Protein AF-A0A9D7F722-F1 (afdb_monomer_lite)

Foldseek 3Di:
DKDWDKDQVQQFIWIWDDPPVPPDTDDTDTPDRNPHPIFPDWDWFQQLQPRHIWIWTHDPQWIWTWHQPVDPVDRTDDTDTLPAGRDDWDWADPPPPPGTKIFDDDPPDIFIWDRPSHHTDTD

Structure (mmCIF, N/CA/C/O backbone):
data_AF-A0A9D7F722-F1
#
_entry.id   AF-A0A9D7F722-F1
#
loop_
_atom_site.group_PDB
_atom_site.id
_atom_site.type_symbol
_atom_site.label_atom_id
_atom_site.label_alt_id
_atom_site.label_comp_id
_atom_site.label_asym_id
_atom_site.label_entity_id
_atom_site.label_seq_id
_atom_site.pdbx_PDB_ins_code
_atom_site.Cartn_x
_atom_site.Cartn_y
_atom_site.Cartn_z
_atom_site.occupancy
_atom_site.B_iso_or_equiv
_atom_site.auth_seq_id
_atom_site.auth_comp_id
_atom_site.auth_asym_id
_atom_site.auth_atom_id
_atom_site.pdbx_PDB_model_num
ATOM 1 N N . MET A 1 1 ? -2.701 -3.275 -16.686 1.00 89.50 1 MET A N 1
ATOM 2 C CA . MET A 1 1 ? -2.868 -3.361 -15.223 1.00 89.50 1 MET A CA 1
ATOM 3 C C . MET A 1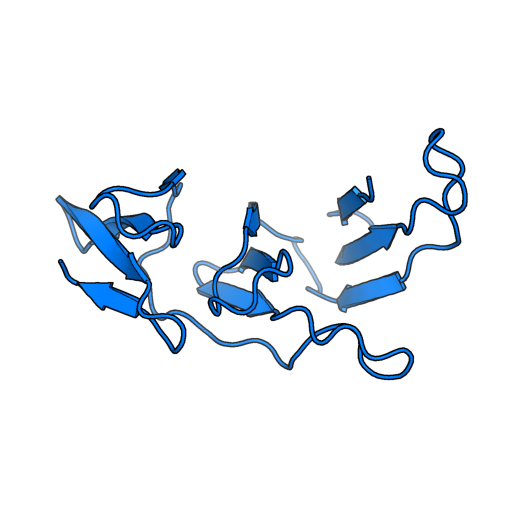 1 ? -1.535 -3.703 -14.617 1.00 89.50 1 MET A C 1
ATOM 5 O O . MET A 1 1 ? -0.897 -4.659 -15.063 1.00 89.50 1 MET A O 1
ATOM 9 N N . ASP A 1 2 ? -1.144 -2.891 -13.656 1.00 92.81 2 ASP A N 1
ATOM 10 C CA . ASP A 1 2 ? 0.159 -2.937 -13.018 1.00 92.81 2 ASP A CA 1
ATOM 11 C C . ASP A 1 2 ? 0.170 -3.913 -11.841 1.00 92.81 2 ASP A C 1
ATOM 13 O O . ASP A 1 2 ? -0.861 -4.499 -11.505 1.00 92.81 2 ASP A O 1
ATOM 17 N N . ILE A 1 3 ? 1.341 -4.116 -11.238 1.00 95.44 3 ILE A N 1
ATOM 18 C CA . ILE A 1 3 ? 1.505 -4.982 -10.067 1.00 95.44 3 ILE A CA 1
ATOM 19 C C . ILE A 1 3 ? 2.226 -4.216 -8.967 1.00 95.44 3 ILE A C 1
ATOM 21 O O . ILE A 1 3 ? 3.274 -3.625 -9.210 1.00 95.44 3 ILE A O 1
ATOM 25 N N . VAL A 1 4 ? 1.714 -4.302 -7.743 1.00 96.88 4 VAL A N 1
ATOM 26 C CA . VAL A 1 4 ? 2.458 -3.947 -6.532 1.00 96.88 4 VAL A CA 1
ATOM 27 C C . VAL A 1 4 ? 2.826 -5.237 -5.807 1.00 96.88 4 VAL A C 1
ATOM 29 O O . VAL A 1 4 ? 2.008 -6.147 -5.684 1.00 96.88 4 VAL A O 1
ATOM 32 N N . SER A 1 5 ? 4.070 -5.337 -5.350 1.00 95.81 5 SER A N 1
ATOM 33 C CA . SER A 1 5 ? 4.585 -6.508 -4.646 1.00 95.81 5 SER A CA 1
ATOM 34 C C . SER A 1 5 ? 5.343 -6.088 -3.402 1.00 95.81 5 SER A C 1
ATOM 36 O O . SER A 1 5 ? 6.148 -5.162 -3.446 1.00 95.81 5 SER A O 1
ATOM 38 N N . ALA A 1 6 ? 5.170 -6.848 -2.326 1.00 95.12 6 ALA A N 1
ATOM 39 C CA . ALA A 1 6 ? 6.034 -6.794 -1.158 1.00 95.12 6 ALA A CA 1
ATOM 40 C C . ALA A 1 6 ? 6.905 -8.052 -1.082 1.00 95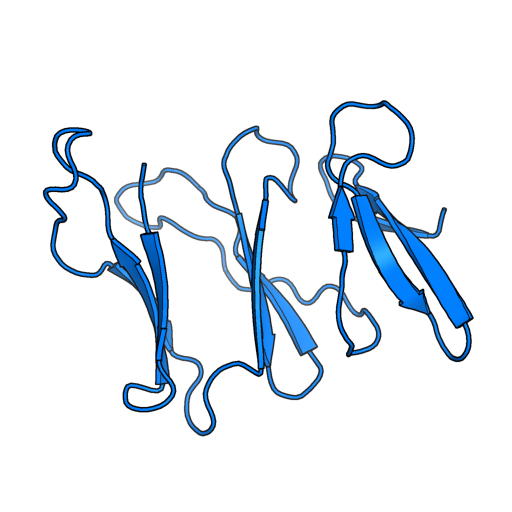.12 6 ALA A C 1
ATOM 42 O O . ALA A 1 6 ? 6.451 -9.151 -1.397 1.00 95.12 6 ALA A O 1
ATOM 43 N N . SER A 1 7 ? 8.161 -7.899 -0.669 1.00 91.88 7 SER A N 1
ATOM 44 C CA . SER A 1 7 ? 9.108 -9.007 -0.526 1.00 91.88 7 SER A CA 1
ATOM 45 C C . SER A 1 7 ? 9.784 -8.960 0.834 1.00 91.88 7 SER A C 1
ATOM 47 O O . SER A 1 7 ? 10.449 -7.984 1.169 1.00 91.88 7 SER A O 1
ATOM 49 N N . THR A 1 8 ? 9.674 -10.052 1.589 1.00 89.06 8 THR A N 1
ATOM 50 C CA . THR A 1 8 ? 10.370 -10.240 2.872 1.00 89.06 8 THR A CA 1
ATOM 51 C C . THR A 1 8 ? 11.851 -10.573 2.700 1.00 89.06 8 THR A C 1
ATOM 53 O O . THR A 1 8 ? 12.621 -10.455 3.645 1.00 89.06 8 THR A O 1
ATOM 56 N N . PHE A 1 9 ? 12.272 -10.999 1.503 1.00 90.12 9 PHE A N 1
ATOM 57 C CA . PHE A 1 9 ? 13.680 -11.289 1.227 1.00 90.12 9 PHE A CA 1
ATOM 58 C C . PHE A 1 9 ? 14.468 -10.015 0.922 1.00 90.12 9 PHE A C 1
ATOM 60 O O . PHE A 1 9 ? 15.578 -9.839 1.415 1.00 90.12 9 PHE A O 1
ATOM 67 N N . SER A 1 10 ? 13.895 -9.132 0.101 1.00 91.69 10 SER A N 1
ATOM 68 C CA . SER A 1 10 ? 14.521 -7.857 -0.259 1.00 91.69 10 SER A CA 1
ATOM 69 C C . SER A 1 10 ? 14.042 -6.687 0.590 1.00 91.69 10 SER A C 1
ATOM 71 O O . SER A 1 10 ? 14.520 -5.588 0.359 1.00 91.69 10 SER A O 1
ATOM 73 N N . ASN A 1 11 ? 13.113 -6.908 1.528 1.00 93.81 11 ASN A N 1
ATOM 74 C CA . ASN A 1 11 ? 12.573 -5.889 2.431 1.00 93.81 11 ASN A CA 1
ATOM 75 C C . ASN A 1 11 ? 11.963 -4.672 1.721 1.00 93.81 11 ASN A C 1
ATOM 77 O O . ASN A 1 11 ? 11.980 -3.567 2.245 1.00 93.81 11 ASN A O 1
ATOM 81 N N . ASN A 1 12 ? 11.398 -4.872 0.530 1.00 95.44 12 ASN A N 1
ATOM 82 C CA . ASN A 1 12 ? 10.915 -3.777 -0.307 1.00 95.44 12 ASN A CA 1
ATOM 83 C C . ASN A 1 12 ? 9.459 -3.979 -0.694 1.00 95.44 12 ASN A C 1
ATOM 85 O O . ASN A 1 12 ? 9.020 -5.109 -0.937 1.00 95.44 12 ASN A O 1
ATOM 89 N N . VAL A 1 13 ? 8.765 -2.857 -0.848 1.00 97.19 13 VAL A N 1
ATOM 90 C CA . VAL A 1 13 ? 7.520 -2.754 -1.603 1.00 97.19 13 VAL A CA 1
ATOM 91 C C . VAL A 1 13 ? 7.837 -2.062 -2.922 1.00 97.19 13 VAL A C 1
ATOM 93 O O . VAL A 1 13 ? 8.454 -0.995 -2.947 1.00 97.19 13 VAL A O 1
ATOM 96 N N . VAL A 1 14 ? 7.466 -2.699 -4.028 1.00 96.19 14 VAL A N 1
ATOM 97 C CA . VAL A 1 14 ? 7.798 -2.259 -5.385 1.00 96.19 14 VAL A CA 1
ATOM 98 C C . VAL A 1 14 ? 6.568 -2.273 -6.283 1.00 96.19 14 VAL A C 1
ATOM 100 O O . VAL A 1 14 ? 5.667 -3.091 -6.099 1.00 96.19 14 VAL A O 1
ATOM 103 N N . TRP A 1 15 ? 6.569 -1.402 -7.285 1.00 96.00 15 TRP A N 1
ATOM 104 C CA . TRP A 1 15 ? 5.582 -1.341 -8.357 1.00 96.00 15 TRP A CA 1
ATOM 105 C C . TRP A 1 15 ? 6.214 -1.737 -9.695 1.00 96.00 15 TRP A C 1
ATOM 107 O O . TRP A 1 15 ? 7.321 -1.313 -10.029 1.00 96.00 15 TRP A O 1
ATOM 117 N N . PHE A 1 16 ? 5.496 -2.546 -10.465 1.00 95.00 16 PHE A N 1
ATOM 118 C CA . PHE A 1 16 ? 5.824 -2.935 -11.827 1.00 95.00 16 PHE A CA 1
ATOM 119 C C . PHE A 1 16 ? 4.778 -2.354 -12.777 1.00 95.00 16 PHE A C 1
ATOM 121 O O . PHE A 1 16 ? 3.620 -2.784 -12.780 1.00 95.00 16 PHE A O 1
ATOM 128 N N . GLU A 1 17 ? 5.206 -1.407 -13.607 1.00 93.12 17 GLU A N 1
ATOM 129 C CA . GLU A 1 17 ? 4.384 -0.830 -14.670 1.00 93.12 17 GLU A CA 1
ATOM 130 C C . GLU A 1 17 ? 4.170 -1.855 -15.789 1.00 93.12 17 GLU A C 1
ATOM 132 O O . GLU A 1 17 ? 5.126 -2.473 -16.267 1.00 93.12 17 GLU A O 1
ATOM 137 N N . ASN A 1 18 ? 2.923 -2.022 -16.226 1.00 94.56 18 ASN A N 1
ATOM 138 C CA . ASN A 1 18 ? 2.579 -2.832 -17.386 1.00 94.56 18 ASN A CA 1
ATOM 139 C C . ASN A 1 18 ? 2.680 -1.988 -18.660 1.00 94.56 18 ASN A C 1
ATOM 141 O O . ASN A 1 18 ? 1.799 -1.188 -18.970 1.00 94.56 18 ASN A O 1
ATOM 145 N N . LEU A 1 19 ? 3.745 -2.212 -19.422 1.00 94.81 19 LEU A N 1
ATOM 146 C CA . LEU A 1 19 ? 4.184 -1.358 -20.525 1.00 94.81 19 LEU A CA 1
ATOM 147 C C . LEU A 1 19 ? 3.263 -1.401 -21.749 1.00 94.81 19 LEU A C 1
ATOM 149 O O . LEU A 1 19 ? 3.249 -0.467 -22.548 1.00 94.81 19 LEU A O 1
ATOM 153 N N . ASN A 1 20 ? 2.526 -2.497 -21.935 1.00 94.38 20 ASN A N 1
ATOM 154 C CA . ASN A 1 20 ? 1.750 -2.739 -23.154 1.00 94.38 20 ASN A CA 1
ATOM 155 C C . ASN A 1 20 ? 0.302 -3.192 -22.895 1.00 94.38 20 ASN A C 1
ATOM 157 O O . ASN A 1 20 ? -0.433 -3.491 -23.836 1.00 94.38 20 ASN A O 1
ATOM 161 N N . GLY A 1 21 ? -0.114 -3.284 -21.628 1.00 92.88 21 GLY A N 1
ATOM 162 C CA . GLY A 1 21 ? -1.437 -3.773 -21.233 1.00 92.88 21 GLY A CA 1
ATOM 163 C C . GLY A 1 21 ? -1.646 -5.284 -21.405 1.00 92.88 21 GLY A C 1
ATOM 164 O O . GLY A 1 21 ? -2.724 -5.782 -21.093 1.00 92.88 21 GLY A O 1
ATOM 165 N N . GLN A 1 22 ? -0.633 -6.023 -21.858 1.00 95.06 22 GLN A N 1
ATOM 166 C CA . GLN A 1 22 ? -0.658 -7.469 -22.109 1.00 95.06 22 GLN A CA 1
ATOM 167 C C . GLN A 1 22 ? 0.204 -8.259 -21.112 1.00 95.06 22 GLN A C 1
ATOM 169 O O . GLN A 1 22 ? 0.324 -9.476 -21.239 1.00 95.06 22 GLN A O 1
ATOM 174 N N . GLY A 1 23 ? 0.769 -7.585 -20.103 1.00 93.31 23 GLY A N 1
ATOM 175 C CA . GLY A 1 23 ? 1.580 -8.219 -19.059 1.00 93.31 23 GLY A CA 1
ATOM 176 C C . GLY A 1 23 ? 3.078 -8.227 -19.363 1.00 93.31 23 GLY A C 1
ATOM 177 O O . GLY A 1 23 ? 3.809 -9.043 -18.808 1.00 93.31 23 GLY A O 1
ATOM 178 N N . GLU A 1 24 ? 3.543 -7.337 -20.241 1.00 97.06 24 GLU A N 1
ATOM 179 C CA . GLU A 1 24 ? 4.961 -6.991 -20.328 1.00 97.06 24 GLU A CA 1
ATOM 180 C C . GLU A 1 24 ? 5.263 -5.926 -19.273 1.00 97.06 24 GLU A C 1
ATOM 182 O O . GLU A 1 24 ? 4.710 -4.828 -19.325 1.00 97.06 24 GLU A O 1
ATOM 187 N N . TYR A 1 25 ? 6.104 -6.263 -18.298 1.00 96.88 25 TYR A N 1
ATOM 188 C CA . TYR A 1 25 ? 6.401 -5.396 -17.162 1.00 96.88 25 TYR A CA 1
ATOM 189 C C . TYR A 1 25 ? 7.789 -4.771 -17.282 1.00 96.88 25 TYR A C 1
ATOM 191 O O . TYR A 1 25 ? 8.737 -5.432 -17.708 1.00 96.88 25 TYR A O 1
ATOM 199 N N . GLY A 1 26 ? 7.897 -3.502 -16.890 1.00 94.56 26 GLY A N 1
ATOM 200 C CA . GLY A 1 26 ? 9.179 -2.814 -16.758 1.00 94.56 26 GLY A CA 1
ATOM 201 C C . GLY A 1 26 ? 9.970 -3.243 -15.519 1.00 94.56 26 GLY A C 1
ATOM 202 O O . GLY A 1 26 ? 9.550 -4.109 -14.749 1.00 94.56 26 GLY A O 1
ATOM 203 N N . ASP A 1 27 ? 11.117 -2.595 -15.313 1.00 95.06 27 ASP A N 1
ATOM 204 C CA . ASP A 1 27 ? 11.915 -2.767 -14.096 1.00 95.06 27 ASP A CA 1
ATOM 205 C C . ASP A 1 27 ? 11.126 -2.341 -12.841 1.00 95.06 27 ASP A C 1
ATOM 207 O O . ASP A 1 27 ? 10.340 -1.386 -12.903 1.00 95.06 27 ASP A O 1
ATOM 211 N N . PRO A 1 28 ? 11.342 -3.002 -11.684 1.00 94.31 28 PRO A N 1
ATOM 212 C CA . PRO A 1 28 ? 10.669 -2.645 -10.442 1.00 94.31 28 PRO A CA 1
ATOM 213 C C . PRO A 1 28 ? 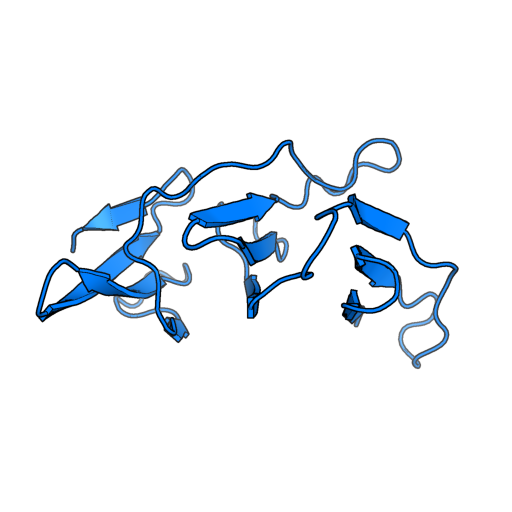11.022 -1.222 -10.016 1.00 94.31 28 PRO A C 1
ATOM 215 O O . PRO A 1 28 ? 12.195 -0.863 -9.880 1.00 94.31 28 PRO A O 1
ATOM 218 N N . ARG A 1 29 ? 9.996 -0.431 -9.717 1.00 93.56 29 ARG A N 1
ATOM 219 C CA . ARG A 1 29 ? 10.125 0.890 -9.105 1.00 93.56 29 ARG A CA 1
ATOM 220 C C . ARG A 1 29 ? 9.909 0.758 -7.604 1.00 93.56 29 ARG A C 1
ATOM 222 O O . ARG A 1 29 ? 8.884 0.240 -7.168 1.00 93.56 29 ARG A O 1
ATOM 229 N N . LEU A 1 30 ? 10.889 1.188 -6.815 1.00 94.31 30 LEU A N 1
ATOM 230 C CA . LEU A 1 30 ? 10.803 1.151 -5.356 1.00 94.31 30 LEU A CA 1
ATOM 231 C C . LEU A 1 30 ? 9.738 2.139 -4.868 1.00 94.31 30 LEU A C 1
ATOM 233 O O . LEU A 1 30 ? 9.803 3.316 -5.214 1.00 94.31 30 LEU A O 1
ATOM 237 N N . ILE A 1 31 ? 8.799 1.653 -4.054 1.00 95.69 31 ILE A N 1
ATOM 238 C CA . ILE A 1 31 ? 7.867 2.494 -3.293 1.00 95.69 31 ILE A CA 1
ATOM 239 C C . ILE A 1 31 ? 8.498 2.808 -1.939 1.00 95.69 31 ILE A C 1
ATOM 241 O O . ILE A 1 31 ? 8.679 3.967 -1.585 1.00 95.69 31 ILE A O 1
ATOM 245 N N . VAL A 1 32 ? 8.891 1.764 -1.203 1.00 95.81 32 VAL A N 1
ATOM 246 C CA . VAL A 1 32 ? 9.492 1.894 0.128 1.00 95.81 32 VAL A CA 1
ATOM 247 C C . VAL A 1 32 ? 10.392 0.692 0.436 1.00 95.81 32 VAL A C 1
ATOM 249 O O . VAL A 1 32 ? 10.050 -0.452 0.127 1.00 95.81 32 VAL A O 1
ATOM 252 N N . ASP A 1 33 ? 11.550 0.960 1.044 1.00 95.44 33 ASP A N 1
ATOM 253 C CA . ASP A 1 33 ? 12.339 -0.032 1.782 1.00 95.44 33 ASP A CA 1
ATOM 254 C C . ASP A 1 33 ? 11.793 -0.087 3.213 1.00 95.44 33 ASP A C 1
ATOM 256 O O . ASP A 1 33 ? 11.864 0.885 3.969 1.00 95.44 33 ASP A O 1
ATOM 260 N N . VAL A 1 34 ? 11.185 -1.214 3.564 1.00 94.25 34 VAL A N 1
ATOM 261 C CA . VAL A 1 34 ? 10.573 -1.429 4.878 1.00 94.25 34 VAL A CA 1
ATOM 262 C C . VAL A 1 34 ? 11.575 -1.976 5.893 1.00 94.25 34 VAL A C 1
ATOM 264 O O . VAL A 1 34 ? 11.239 -2.159 7.059 1.00 94.25 34 VAL A O 1
ATOM 267 N N . GLY A 1 35 ? 12.828 -2.201 5.503 1.00 90.31 35 GLY A N 1
ATOM 268 C CA . GLY A 1 35 ? 13.834 -2.792 6.365 1.00 90.31 35 GLY A CA 1
ATOM 269 C C . GLY A 1 35 ? 13.440 -4.194 6.836 1.00 90.31 35 GLY A C 1
ATOM 270 O O . GLY A 1 35 ? 12.625 -4.892 6.237 1.00 90.31 35 GLY A O 1
ATOM 271 N N . TRP A 1 36 ? 14.066 -4.643 7.918 1.00 85.88 36 TRP A N 1
ATOM 272 C CA . TRP A 1 36 ? 13.910 -6.009 8.411 1.00 85.88 36 TRP A CA 1
ATOM 273 C C . TRP A 1 36 ? 12.442 -6.379 8.677 1.00 85.88 36 TRP A C 1
ATOM 275 O O . TRP A 1 36 ? 11.679 -5.561 9.178 1.00 85.88 36 TRP A O 1
ATOM 285 N N . PHE A 1 37 ? 12.105 -7.644 8.404 1.00 82.88 37 PHE A N 1
ATOM 286 C CA . PHE A 1 37 ? 10.806 -8.294 8.655 1.00 82.88 37 PHE A CA 1
ATOM 287 C C . PHE A 1 37 ? 9.691 -8.040 7.627 1.00 82.88 37 PHE A C 1
ATOM 289 O O . PHE A 1 37 ? 8.705 -8.773 7.642 1.00 82.88 37 PHE A O 1
ATOM 296 N N . GLY A 1 38 ? 9.886 -7.149 6.649 1.00 88.88 38 GLY A N 1
ATOM 297 C CA . GLY A 1 38 ? 8.930 -6.959 5.554 1.00 88.88 38 GLY A CA 1
ATOM 298 C C . GLY A 1 38 ? 7.632 -6.263 5.988 1.00 88.88 38 GLY A C 1
ATOM 299 O O . GLY A 1 38 ? 7.635 -5.456 6.913 1.00 88.88 38 GLY A O 1
ATOM 300 N N . VAL A 1 39 ? 6.530 -6.548 5.286 1.00 94.25 39 VAL A N 1
ATOM 301 C CA . VAL A 1 39 ? 5.179 -6.055 5.619 1.00 94.25 39 VAL A CA 1
ATOM 302 C C . VAL A 1 39 ? 4.253 -7.231 5.909 1.00 94.25 39 VAL A C 1
ATOM 304 O O . VAL A 1 39 ? 4.370 -8.280 5.274 1.00 94.25 39 VAL A O 1
ATOM 307 N N . ASP A 1 40 ? 3.318 -7.038 6.835 1.00 93.19 40 ASP A N 1
ATOM 308 C CA . ASP A 1 40 ? 2.329 -8.048 7.222 1.00 93.19 40 ASP A CA 1
ATOM 309 C C . ASP A 1 40 ? 1.164 -8.107 6.229 1.00 93.19 40 ASP A C 1
ATOM 311 O O . ASP A 1 40 ? 0.663 -9.180 5.892 1.00 93.19 40 ASP A O 1
ATOM 315 N N . TYR A 1 41 ? 0.742 -6.937 5.745 1.00 94.88 41 TYR A N 1
ATOM 316 C CA . TYR A 1 41 ? -0.333 -6.794 4.770 1.00 94.88 41 TYR A CA 1
ATOM 317 C C . TYR A 1 41 ? -0.004 -5.708 3.753 1.00 94.88 41 TYR A C 1
ATOM 319 O O . TYR A 1 41 ? 0.694 -4.740 4.061 1.00 94.88 41 TYR A O 1
ATOM 327 N N . LEU A 1 42 ? -0.559 -5.872 2.555 1.00 96.31 42 LEU A N 1
ATOM 328 C CA . LEU A 1 42 ? -0.503 -4.916 1.461 1.00 96.31 42 LEU A CA 1
ATOM 329 C C . LEU A 1 42 ? -1.896 -4.802 0.839 1.00 96.31 42 LEU A C 1
ATOM 331 O O . LEU A 1 42 ? -2.497 -5.816 0.482 1.00 96.31 42 LEU A O 1
ATOM 335 N N . TYR A 1 43 ? -2.383 -3.574 0.709 1.00 96.88 43 TYR A N 1
ATOM 336 C CA . TYR A 1 43 ? -3.662 -3.234 0.102 1.00 96.88 43 TYR A CA 1
ATOM 337 C C . TYR A 1 43 ? -3.455 -2.159 -0.965 1.00 96.88 43 TYR A C 1
ATOM 339 O O . TYR A 1 43 ? -2.531 -1.350 -0.866 1.00 96.88 43 TYR A O 1
ATOM 347 N N . VAL A 1 44 ? -4.319 -2.170 -1.980 1.00 96.44 44 VAL A N 1
ATOM 348 C CA . VAL A 1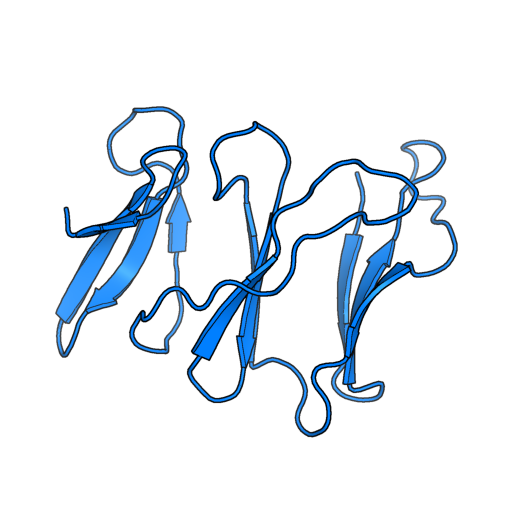 44 ? -4.312 -1.202 -3.080 1.00 96.44 44 VAL A CA 1
ATOM 349 C C . VAL A 1 44 ? -5.742 -0.734 -3.330 1.00 96.44 44 VAL A C 1
ATOM 351 O O . VAL A 1 44 ? -6.610 -1.570 -3.588 1.00 96.44 44 VAL A O 1
ATOM 354 N N . ALA A 1 45 ? -5.979 0.571 -3.218 1.00 95.69 45 ALA A N 1
ATOM 355 C CA . ALA A 1 45 ? -7.262 1.240 -3.446 1.00 95.69 45 ALA A CA 1
ATOM 356 C C . ALA A 1 45 ? -7.038 2.759 -3.535 1.00 95.69 45 ALA A C 1
ATOM 358 O O . ALA A 1 45 ? -6.020 3.233 -3.050 1.00 95.69 45 ALA A O 1
ATOM 359 N N . ASP A 1 46 ? -7.974 3.498 -4.124 1.00 95.00 46 ASP A N 1
ATOM 360 C CA . ASP A 1 46 ? -7.978 4.971 -4.129 1.00 95.00 46 ASP A CA 1
ATOM 361 C C . ASP A 1 46 ? -8.362 5.498 -2.733 1.00 95.00 46 ASP A C 1
ATOM 363 O O . ASP A 1 46 ? -9.535 5.522 -2.369 1.00 95.00 46 ASP A O 1
ATOM 367 N N . LEU A 1 47 ? -7.376 5.808 -1.892 1.00 95.38 47 LEU A N 1
ATOM 368 C CA . LEU A 1 47 ? -7.563 6.121 -0.471 1.00 95.38 47 LEU A CA 1
ATOM 369 C C . LEU A 1 47 ? -7.408 7.613 -0.164 1.00 95.38 47 LEU A C 1
ATOM 371 O O . LEU A 1 47 ? -7.749 8.029 0.946 1.00 95.38 47 LEU A O 1
ATOM 375 N N . ASP A 1 48 ? -6.950 8.417 -1.120 1.00 93.50 48 ASP A N 1
ATOM 376 C CA . ASP A 1 48 ? -6.985 9.876 -1.043 1.00 93.50 48 ASP A CA 1
ATOM 377 C C . ASP A 1 48 ? -8.070 10.526 -1.925 1.00 93.50 48 ASP A C 1
ATOM 379 O O . ASP A 1 48 ? -8.355 11.717 -1.767 1.00 93.50 48 ASP A O 1
ATOM 383 N N . GLY A 1 49 ? -8.788 9.729 -2.722 1.00 91.69 49 GLY A N 1
ATOM 384 C CA . GLY A 1 49 ? -9.974 10.133 -3.474 1.00 91.69 49 GLY A CA 1
ATOM 385 C C . GLY A 1 49 ? -9.647 10.892 -4.755 1.00 91.69 49 GLY A C 1
ATOM 386 O O . GLY A 1 49 ? -10.452 11.723 -5.189 1.00 91.69 49 GLY A O 1
ATOM 387 N N . ASP A 1 50 ? -8.467 10.664 -5.328 1.00 92.56 50 ASP A N 1
ATOM 388 C CA . ASP A 1 50 ? -8.024 11.284 -6.571 1.00 92.56 50 ASP A CA 1
ATOM 389 C C . ASP A 1 50 ? -8.181 10.389 -7.808 1.00 92.56 50 ASP A C 1
ATOM 391 O O . ASP A 1 50 ? -7.7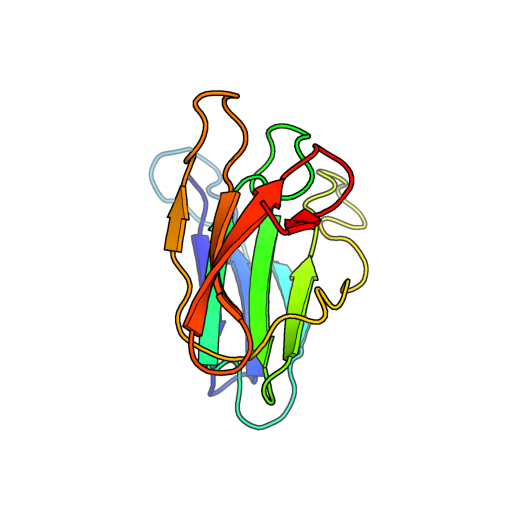69 10.807 -8.889 1.00 92.56 50 ASP A O 1
ATOM 395 N N . ILE A 1 51 ? -8.863 9.243 -7.660 1.00 90.88 51 ILE A N 1
ATOM 396 C CA . ILE A 1 51 ? -9.134 8.178 -8.642 1.00 90.88 51 ILE A CA 1
ATOM 397 C C . ILE A 1 51 ? -7.935 7.310 -9.036 1.00 90.88 51 ILE A C 1
ATOM 399 O O . ILE A 1 51 ? -8.114 6.357 -9.810 1.00 90.88 51 ILE A O 1
ATOM 403 N N . ASP A 1 52 ? -6.747 7.567 -8.490 1.00 91.81 52 ASP A N 1
ATOM 404 C CA . ASP A 1 52 ? -5.565 6.744 -8.702 1.00 91.81 52 ASP A CA 1
ATOM 405 C C . ASP A 1 52 ? -5.358 5.752 -7.537 1.00 91.81 52 ASP A C 1
ATOM 407 O O . ASP A 1 52 ? -5.483 6.099 -6.369 1.00 91.81 52 ASP A O 1
ATOM 411 N N . PRO A 1 53 ? -5.053 4.462 -7.798 1.00 93.56 53 PRO A N 1
ATOM 412 C CA . PRO A 1 53 ? -4.851 3.515 -6.706 1.00 93.56 53 PRO A CA 1
ATOM 413 C C . PRO A 1 53 ? -3.591 3.815 -5.886 1.00 93.56 53 PRO A C 1
ATOM 415 O O . PRO A 1 53 ? -2.477 3.817 -6.422 1.00 93.56 53 PRO A O 1
ATOM 418 N N . ASP A 1 54 ? -3.775 3.929 -4.575 1.00 96.25 54 ASP A N 1
ATOM 419 C CA . ASP A 1 54 ? -2.730 4.108 -3.572 1.00 96.25 54 ASP A CA 1
ATOM 420 C C . ASP A 1 54 ? -2.244 2.778 -3.001 1.00 96.25 54 ASP A C 1
ATOM 422 O O . ASP A 1 54 ? -2.848 1.720 -3.201 1.00 96.25 54 ASP A O 1
ATOM 426 N N . VAL A 1 55 ? -1.150 2.821 -2.236 1.00 97.50 55 VAL A N 1
ATOM 427 C CA . VAL A 1 55 ? -0.603 1.648 -1.544 1.00 97.50 55 VAL A CA 1
ATOM 428 C C . VAL A 1 55 ? -0.690 1.831 -0.037 1.00 97.50 55 VAL A C 1
ATOM 430 O O . VAL A 1 55 ? -0.063 2.718 0.534 1.00 97.50 55 VAL A O 1
ATOM 433 N N . LEU A 1 56 ? -1.413 0.933 0.628 1.00 97.38 56 LEU A N 1
ATOM 434 C CA . LEU A 1 56 ? -1.485 0.853 2.084 1.00 97.38 56 LEU A CA 1
ATOM 435 C C . LEU A 1 56 ? -0.773 -0.412 2.563 1.00 97.38 56 LEU A C 1
ATOM 437 O O . LEU A 1 56 ? -1.105 -1.520 2.139 1.00 97.38 56 LEU A O 1
ATOM 441 N N . ILE A 1 57 ? 0.175 -0.269 3.485 1.00 97.00 57 ILE A N 1
ATOM 442 C CA . ILE A 1 57 ? 0.865 -1.408 4.108 1.00 97.00 57 ILE A CA 1
ATOM 443 C C . ILE A 1 57 ? 0.592 -1.465 5.605 1.00 97.00 57 ILE A C 1
ATOM 445 O O . ILE A 1 57 ? 0.395 -0.428 6.233 1.00 97.00 57 ILE A O 1
ATOM 449 N N . LEU A 1 58 ? 0.637 -2.668 6.179 1.00 95.50 58 LEU A N 1
ATOM 450 C CA . LEU A 1 58 ? 0.792 -2.855 7.623 1.00 95.50 58 LEU A CA 1
ATOM 451 C C . LEU A 1 58 ? 2.224 -3.294 7.912 1.00 95.50 58 LEU A C 1
ATOM 453 O O . LEU A 1 58 ? 2.669 -4.326 7.405 1.00 95.50 58 LEU A O 1
ATOM 457 N N . LYS A 1 59 ? 2.927 -2.526 8.739 1.00 93.31 59 LYS A N 1
ATOM 458 C CA . LYS A 1 59 ? 4.290 -2.822 9.177 1.00 93.31 59 LYS A CA 1
ATOM 459 C C . LYS A 1 59 ? 4.431 -2.473 10.649 1.00 93.31 59 LYS A C 1
ATOM 461 O O . LYS A 1 59 ? 4.093 -1.362 11.032 1.00 93.31 59 LYS A O 1
ATOM 466 N N . ASP A 1 60 ? 4.958 -3.389 11.459 1.00 91.69 60 ASP A N 1
ATOM 467 C CA . ASP A 1 60 ? 5.179 -3.167 12.898 1.00 91.69 60 ASP A CA 1
ATOM 468 C C . ASP A 1 60 ? 3.934 -2.622 13.625 1.00 91.69 60 ASP A C 1
ATOM 470 O O . ASP A 1 60 ? 4.030 -1.770 14.504 1.00 91.69 60 ASP A O 1
ATOM 474 N N . LEU A 1 61 ? 2.751 -3.134 13.262 1.00 91.56 61 LEU A N 1
ATOM 475 C CA . LEU A 1 61 ? 1.447 -2.687 13.774 1.00 91.56 61 LEU A CA 1
ATOM 476 C C . LEU A 1 61 ? 1.037 -1.257 13.362 1.00 91.56 61 LEU A C 1
ATOM 478 O O . LEU A 1 61 ? 0.061 -0.727 13.891 1.00 91.56 61 LEU A O 1
ATOM 482 N N . GLU A 1 62 ? 1.727 -0.650 12.398 1.00 93.56 62 GLU A N 1
ATOM 483 C CA . GLU A 1 62 ? 1.403 0.663 11.844 1.00 93.56 62 GLU A CA 1
ATOM 484 C C . GLU A 1 62 ? 0.905 0.550 10.402 1.00 93.56 62 GLU A C 1
ATOM 486 O O . GLU A 1 62 ? 1.554 -0.049 9.540 1.00 93.56 62 GLU A O 1
ATOM 491 N N . TYR A 1 63 ? -0.256 1.149 10.136 1.00 95.00 63 TYR A N 1
ATOM 492 C CA . TYR A 1 63 ? -0.749 1.326 8.776 1.00 95.00 63 TYR A CA 1
ATOM 493 C C . TYR A 1 63 ? -0.135 2.571 8.153 1.00 95.00 63 TYR A C 1
ATOM 495 O O . TYR A 1 63 ? -0.358 3.677 8.650 1.00 95.00 63 TYR A O 1
ATOM 503 N N . LEU A 1 64 ? 0.608 2.382 7.064 1.00 96.31 64 LEU A N 1
ATOM 504 C CA . LEU A 1 64 ? 1.276 3.448 6.322 1.00 96.31 64 LEU A CA 1
ATOM 505 C C . LEU A 1 64 ? 0.694 3.532 4.909 1.00 96.31 64 LEU A C 1
ATOM 507 O O . LEU A 1 64 ? 0.796 2.573 4.141 1.00 96.31 64 LEU A O 1
ATOM 511 N N . LEU A 1 65 ? 0.080 4.671 4.597 1.00 97.00 65 LEU A N 1
ATOM 512 C CA . LEU A 1 65 ? -0.463 5.009 3.286 1.00 97.00 65 LEU A CA 1
ATOM 513 C C . LEU A 1 65 ? 0.590 5.747 2.454 1.00 97.00 65 LEU A C 1
ATOM 515 O O . LEU A 1 65 ? 1.211 6.698 2.928 1.00 97.00 65 LEU A O 1
ATOM 519 N N . PHE A 1 66 ? 0.756 5.308 1.214 1.00 97.12 66 PHE A N 1
ATOM 520 C CA . PHE A 1 66 ? 1.569 5.934 0.183 1.00 97.12 66 PHE A CA 1
ATOM 521 C C . PHE A 1 66 ? 0.644 6.314 -0.973 1.00 97.12 66 PHE A C 1
ATOM 523 O O . PHE A 1 66 ? 0.264 5.442 -1.759 1.00 97.12 66 PHE A O 1
ATOM 530 N N . SER A 1 67 ? 0.294 7.597 -1.063 1.00 95.69 67 SER A N 1
ATOM 531 C CA . SER A 1 67 ? -0.560 8.116 -2.133 1.00 95.69 67 SER A CA 1
ATOM 532 C C . SER A 1 67 ? 0.163 8.085 -3.469 1.00 95.69 67 SER A C 1
ATOM 534 O O . SER A 1 67 ? 1.330 8.490 -3.540 1.00 95.69 67 SER A O 1
ATOM 536 N N . ASN A 1 68 ? -0.500 7.630 -4.524 1.00 94.25 68 ASN A N 1
ATOM 537 C CA . ASN A 1 68 ? 0.021 7.669 -5.879 1.00 94.25 68 ASN A CA 1
ATOM 538 C C . ASN A 1 68 ? -0.077 9.095 -6.430 1.00 94.25 68 ASN A C 1
ATOM 540 O O . ASN A 1 68 ? -1.138 9.673 -6.559 1.00 94.25 68 ASN A O 1
ATOM 544 N N . LEU A 1 69 ? 1.058 9.687 -6.784 1.00 92.69 69 LEU A N 1
ATOM 545 C CA . LEU A 1 69 ? 1.120 11.072 -7.247 1.00 92.69 69 LEU A CA 1
ATOM 546 C C . LEU A 1 69 ? 1.147 11.198 -8.774 1.00 92.69 69 LEU A C 1
ATOM 548 O O . LEU A 1 69 ? 1.260 12.322 -9.274 1.00 92.69 69 LEU A O 1
ATOM 552 N N . LEU A 1 70 ? 1.202 10.073 -9.503 1.00 85.62 70 LEU A N 1
ATOM 553 C CA . LEU A 1 70 ? 1.401 9.989 -10.958 1.00 85.62 70 LEU A CA 1
ATOM 554 C C . LEU A 1 70 ? 2.577 10.827 -11.507 1.00 85.62 70 LEU A C 1
ATOM 556 O O . LEU A 1 70 ? 2.614 11.210 -12.681 1.00 85.62 70 LEU A O 1
ATOM 560 N N . LYS A 1 71 ? 3.584 11.133 -10.678 1.00 82.38 71 LYS A N 1
ATOM 561 C CA . LYS A 1 71 ? 4.723 11.983 -11.062 1.00 82.38 71 LYS A CA 1
ATOM 562 C C . LYS A 1 71 ? 5.955 11.139 -11.397 1.00 82.38 71 LYS A C 1
ATOM 564 O O . LYS A 1 71 ? 6.454 10.443 -10.516 1.00 82.38 71 LYS A O 1
ATOM 569 N N . PRO A 1 72 ? 6.560 11.292 -12.595 1.00 73.62 72 PRO A N 1
ATOM 570 C CA . PRO A 1 72 ? 7.728 10.509 -13.021 1.00 73.62 72 PRO A CA 1
ATOM 571 C C . PRO A 1 72 ? 8.948 10.560 -12.088 1.00 73.62 72 PRO A C 1
ATOM 573 O O . PRO A 1 72 ? 9.792 9.671 -12.124 1.00 73.62 72 PRO A O 1
ATOM 576 N N . SER A 1 73 ? 9.076 11.618 -11.283 1.00 73.25 73 SER A N 1
ATOM 577 C CA . SER A 1 73 ? 10.187 11.817 -10.345 1.00 73.25 73 SER A CA 1
ATOM 578 C C . SER A 1 73 ? 9.848 11.479 -8.890 1.00 73.25 73 SER A C 1
ATOM 580 O O . SER A 1 73 ? 10.744 11.501 -8.054 1.00 73.25 73 SER A O 1
ATOM 582 N N . SER A 1 74 ? 8.574 11.239 -8.573 1.00 80.62 74 SER A N 1
ATOM 583 C CA . SER A 1 74 ? 8.078 10.945 -7.223 1.00 80.62 74 SER A CA 1
ATOM 584 C C . SER A 1 74 ? 6.715 10.279 -7.361 1.00 80.62 74 SER A C 1
ATOM 586 O O . SER A 1 74 ? 5.690 10.941 -7.236 1.00 80.62 74 SER A O 1
ATOM 588 N N . PHE A 1 75 ? 6.705 8.992 -7.708 1.00 87.25 75 PHE A N 1
ATOM 589 C CA . PHE A 1 75 ? 5.463 8.275 -8.005 1.00 87.25 75 PHE A CA 1
ATOM 590 C C . PHE A 1 75 ? 4.556 8.133 -6.786 1.00 87.25 75 PHE A C 1
ATOM 592 O O . PHE A 1 75 ? 3.349 8.103 -6.961 1.00 87.25 75 PHE A O 1
ATOM 599 N N . PHE A 1 76 ? 5.123 8.098 -5.579 1.00 94.88 76 PHE A N 1
ATOM 600 C CA . PHE A 1 76 ? 4.373 7.985 -4.333 1.00 94.88 76 PHE A CA 1
ATOM 601 C C . PHE A 1 76 ? 4.725 9.111 -3.356 1.00 94.88 76 PHE A C 1
ATOM 603 O O . PHE A 1 76 ? 5.795 9.724 -3.463 1.00 94.88 76 PHE A O 1
ATOM 610 N N . SER A 1 77 ? 3.811 9.401 -2.430 1.00 94.81 77 SER A N 1
ATOM 611 C CA . SER A 1 77 ? 4.022 10.332 -1.322 1.00 94.81 77 SER A CA 1
ATOM 612 C C . SER A 1 77 ? 4.986 9.778 -0.268 1.00 94.81 77 SER A C 1
ATOM 614 O O . SER A 1 77 ? 5.293 8.587 -0.230 1.00 94.81 77 SER A O 1
ATOM 616 N N . GLU A 1 78 ? 5.410 10.648 0.651 1.00 94.62 78 GLU A N 1
ATOM 617 C CA . GLU A 1 78 ? 5.920 10.200 1.952 1.00 94.62 78 GLU A CA 1
ATOM 618 C C . GLU A 1 78 ? 4.826 9.415 2.706 1.00 94.62 78 GLU A C 1
ATOM 620 O O . GLU A 1 78 ? 3.636 9.690 2.497 1.00 94.62 78 GLU A O 1
ATOM 625 N N . PRO A 1 79 ? 5.191 8.464 3.588 1.00 95.50 79 PRO A N 1
ATOM 626 C CA . PRO A 1 79 ? 4.217 7.638 4.289 1.00 95.50 79 PRO A CA 1
ATOM 627 C C . PRO A 1 79 ? 3.358 8.458 5.253 1.00 95.50 79 PRO A C 1
ATOM 629 O O . PRO A 1 79 ? 3.869 9.139 6.147 1.00 95.50 79 PRO A O 1
ATOM 632 N N . GLN A 1 80 ? 2.041 8.310 5.141 1.00 95.38 80 GLN A N 1
ATOM 633 C CA . GLN A 1 80 ? 1.080 8.793 6.125 1.00 95.38 80 GLN A CA 1
ATOM 634 C C . GLN A 1 80 ? 0.664 7.653 7.058 1.00 95.38 80 GLN A C 1
ATOM 636 O O . GLN A 1 80 ? 0.108 6.649 6.622 1.00 95.38 80 GLN A O 1
ATOM 641 N N . ASN A 1 81 ? 0.878 7.817 8.365 1.00 93.94 81 ASN A N 1
ATOM 642 C CA . ASN A 1 81 ? 0.369 6.869 9.356 1.00 93.94 81 ASN A CA 1
ATOM 643 C C . ASN A 1 81 ? -1.127 7.126 9.609 1.00 93.94 81 ASN A C 1
ATOM 645 O O . ASN A 1 81 ? -1.496 8.219 10.046 1.00 93.94 81 ASN A O 1
ATOM 649 N N . LEU A 1 82 ? -1.979 6.126 9.358 1.00 91.31 82 LEU A N 1
ATOM 650 C CA . LEU A 1 82 ? -3.437 6.252 9.518 1.00 91.31 82 LEU A CA 1
ATOM 651 C C . LEU A 1 82 ? -3.912 6.169 10.982 1.00 91.31 82 LEU A C 1
ATOM 653 O O . LEU A 1 82 ? -5.090 6.374 11.258 1.00 91.31 82 LEU A O 1
ATOM 657 N N . GLN A 1 83 ? -3.017 5.874 11.931 1.00 89.50 83 GLN A N 1
ATOM 658 C CA . GLN A 1 83 ? -3.297 5.751 13.371 1.00 89.50 83 GLN A CA 1
ATOM 659 C C . GLN A 1 83 ? -4.425 4.759 13.706 1.00 89.50 83 GLN A C 1
ATOM 661 O O . GLN A 1 83 ? -5.123 4.884 14.715 1.00 89.50 83 GLN A O 1
ATOM 666 N N . MET A 1 84 ? -4.596 3.749 12.856 1.00 86.69 84 MET A N 1
ATOM 667 C CA . MET A 1 84 ? -5.587 2.693 13.021 1.00 86.69 84 MET A CA 1
ATOM 668 C C . MET A 1 84 ? -5.040 1.549 13.878 1.00 86.69 84 MET A C 1
ATOM 670 O O . MET A 1 84 ? -3.832 1.339 13.976 1.00 86.69 84 MET A O 1
ATOM 674 N N . THR A 1 85 ? -5.938 0.773 14.491 1.00 88.81 85 THR A N 1
ATOM 675 C CA . THR A 1 85 ? -5.534 -0.442 15.214 1.00 88.81 85 THR A CA 1
ATOM 676 C C . THR A 1 85 ? -5.128 -1.516 14.210 1.00 88.81 85 THR A C 1
ATOM 678 O O . THR A 1 85 ? -5.923 -1.860 13.340 1.00 88.81 85 THR A O 1
ATOM 681 N N . ALA A 1 86 ? -3.918 -2.058 14.352 1.00 89.44 86 ALA A N 1
ATOM 682 C CA . ALA A 1 86 ? -3.416 -3.151 13.523 1.00 89.44 86 ALA A CA 1
ATOM 683 C C . ALA A 1 86 ? -4.367 -4.357 13.486 1.00 89.44 86 ALA A C 1
ATOM 685 O O . ALA A 1 86 ? -4.831 -4.825 14.526 1.00 89.44 86 ALA A O 1
ATOM 686 N N . GLY A 1 87 ? -4.605 -4.894 12.291 1.00 88.19 87 GLY A N 1
ATOM 687 C CA . GLY A 1 87 ? -5.451 -6.062 12.071 1.00 88.19 87 GLY A CA 1
ATOM 688 C C . GLY A 1 87 ? -5.542 -6.453 10.596 1.00 88.19 87 GLY A C 1
ATOM 689 O O . GLY A 1 87 ? -4.716 -6.075 9.768 1.00 88.19 87 GLY A O 1
ATOM 690 N N . SER A 1 88 ? -6.552 -7.234 10.239 1.00 88.06 88 SER A N 1
ATOM 691 C CA . SER A 1 88 ? -6.957 -7.350 8.835 1.00 88.06 88 SER A CA 1
ATOM 692 C C . SER A 1 88 ? -7.990 -6.267 8.541 1.00 88.06 88 SER A C 1
ATOM 694 O O . SER A 1 88 ? -8.838 -5.987 9.390 1.00 88.06 88 SER A O 1
ATOM 696 N N . LEU A 1 89 ? -7.921 -5.675 7.353 1.00 94.31 89 LEU A N 1
ATOM 697 C CA . LEU A 1 89 ? -8.880 -4.675 6.895 1.00 94.31 89 LEU A CA 1
ATOM 698 C C . LEU A 1 89 ? -9.685 -5.214 5.719 1.00 94.31 89 LEU A C 1
ATOM 700 O O . LEU A 1 89 ? -9.230 -6.087 4.977 1.00 94.31 89 LEU A O 1
ATOM 704 N N . ILE A 1 90 ? -10.870 -4.649 5.541 1.00 95.44 90 ILE A N 1
ATOM 705 C CA . ILE A 1 90 ? -11.637 -4.733 4.304 1.00 95.44 90 ILE A CA 1
ATOM 706 C C . ILE A 1 90 ? -11.744 -3.312 3.767 1.00 95.44 90 ILE A C 1
ATOM 708 O O . ILE A 1 90 ? -12.082 -2.401 4.517 1.00 95.44 90 ILE A O 1
ATOM 712 N N . ILE A 1 91 ? -11.443 -3.144 2.482 1.00 96.06 91 ILE A N 1
ATOM 713 C CA . ILE A 1 91 ? -11.530 -1.860 1.791 1.00 96.06 91 ILE A CA 1
ATOM 714 C C . ILE A 1 91 ? -12.627 -1.967 0.740 1.00 96.06 91 ILE A C 1
ATOM 716 O O . ILE A 1 91 ? -12.531 -2.806 -0.160 1.00 96.06 91 ILE A O 1
ATOM 720 N N . MET A 1 92 ? -13.688 -1.181 0.896 1.00 95.62 92 MET A N 1
ATOM 721 C CA . MET A 1 92 ? -14.834 -1.151 -0.011 1.00 95.62 92 MET A CA 1
ATOM 722 C C . MET A 1 92 ? -15.706 0.070 0.261 1.00 95.62 92 MET A C 1
ATOM 724 O O . MET A 1 92 ? -15.718 0.563 1.378 1.00 95.62 92 MET A O 1
ATOM 728 N N . ASP A 1 93 ? -16.484 0.498 -0.725 1.00 95.94 93 ASP A N 1
ATOM 729 C CA . ASP A 1 93 ? -17.530 1.503 -0.521 1.00 95.94 93 ASP A CA 1
ATOM 730 C C . ASP A 1 93 ? -18.632 0.934 0.401 1.00 95.94 93 ASP A C 1
ATOM 732 O O . ASP A 1 93 ? -19.292 -0.057 0.054 1.00 95.94 93 ASP A O 1
ATOM 736 N N . LEU A 1 94 ? -18.785 1.505 1.604 1.00 95.94 94 LEU A N 1
ATOM 737 C CA . LEU A 1 94 ? -19.756 1.056 2.611 1.00 95.94 94 LEU A CA 1
ATOM 738 C C . LEU A 1 94 ? -21.004 1.941 2.675 1.00 95.94 94 LEU A C 1
ATOM 740 O O . LEU A 1 94 ? -22.041 1.478 3.168 1.00 95.94 94 LEU A O 1
ATOM 744 N N . ASN A 1 95 ? -20.922 3.189 2.214 1.00 95.12 95 ASN A N 1
ATOM 745 C CA . ASN A 1 95 ? -21.979 4.191 2.363 1.00 95.12 95 ASN A CA 1
ATOM 746 C C . ASN A 1 95 ? -22.645 4.591 1.021 1.00 95.12 95 ASN A C 1
ATOM 748 O O . ASN A 1 95 ? -23.703 5.228 1.036 1.00 95.12 95 ASN A O 1
ATOM 752 N N . GLY A 1 96 ? -22.093 4.151 -0.111 1.00 95.81 96 GLY A N 1
ATOM 753 C CA . GLY A 1 96 ? -22.557 4.424 -1.467 1.00 95.81 96 GLY A CA 1
ATOM 754 C C . GLY A 1 96 ? -22.079 5.754 -2.054 1.00 95.81 96 GLY A C 1
ATOM 755 O O . GLY A 1 96 ? -22.773 6.279 -2.930 1.00 95.81 96 GLY A O 1
ATOM 756 N N . ASP A 1 97 ? -20.981 6.333 -1.560 1.00 95.00 97 ASP A N 1
ATOM 757 C CA . ASP A 1 97 ? -20.425 7.609 -2.036 1.00 95.00 97 ASP A CA 1
ATOM 758 C C . ASP A 1 97 ? -19.327 7.470 -3.104 1.00 95.00 97 ASP A C 1
ATOM 760 O O . ASP A 1 97 ? -18.791 8.481 -3.561 1.00 95.00 97 ASP A O 1
ATOM 764 N N . GLU A 1 98 ? -19.068 6.240 -3.557 1.00 94.06 98 GLU A N 1
ATOM 765 C CA . GLU A 1 98 ? -18.052 5.878 -4.551 1.00 94.06 98 GLU A CA 1
ATOM 766 C C . GLU A 1 98 ? -16.595 6.041 -4.078 1.00 94.06 98 GLU A C 1
ATOM 768 O O . GLU A 1 98 ? -15.680 5.768 -4.860 1.00 94.06 98 GLU A O 1
ATOM 773 N N . LEU A 1 99 ? -16.352 6.391 -2.809 1.00 95.19 99 LEU A N 1
ATOM 774 C CA . LEU A 1 99 ? -15.032 6.332 -2.186 1.00 95.19 99 LEU A CA 1
ATOM 775 C C . LEU A 1 99 ? -14.886 5.020 -1.400 1.00 95.19 99 LEU A C 1
ATOM 777 O O . LEU A 1 99 ? -15.803 4.588 -0.700 1.00 95.19 99 LEU A O 1
ATOM 781 N N . PRO A 1 100 ? -13.743 4.320 -1.494 1.00 96.31 100 PRO A N 1
ATOM 782 C CA . PRO A 1 100 ? -13.550 3.115 -0.711 1.00 96.31 100 PRO A CA 1
ATOM 783 C C . PRO A 1 100 ? -13.294 3.465 0.758 1.00 96.31 100 PRO A C 1
ATOM 785 O O . PRO A 1 100 ? -12.320 4.137 1.104 1.00 96.31 100 PRO A O 1
ATOM 788 N N . ASP A 1 101 ? -14.136 2.920 1.626 1.00 95.88 101 ASP A N 1
ATOM 789 C CA . ASP A 1 101 ? -14.012 3.006 3.072 1.00 95.88 101 ASP A CA 1
ATOM 790 C C . ASP A 1 101 ? -13.187 1.850 3.637 1.00 95.88 101 ASP A C 1
ATOM 792 O O . ASP A 1 101 ? -12.974 0.822 2.988 1.00 95.88 101 ASP A O 1
ATOM 796 N N . ILE A 1 102 ? -12.764 1.980 4.897 1.00 95.31 102 ILE A N 1
ATOM 797 C CA . ILE A 1 102 ? -12.018 0.933 5.597 1.00 95.31 102 ILE A CA 1
ATOM 798 C C . ILE A 1 102 ? -12.857 0.345 6.730 1.00 95.31 102 ILE A C 1
ATOM 800 O O . ILE A 1 102 ? -13.093 0.996 7.742 1.00 95.31 102 ILE A O 1
ATOM 804 N N . LEU A 1 103 ? -13.224 -0.930 6.632 1.00 95.31 103 LEU A N 1
ATOM 805 C CA . LEU A 1 103 ? -13.747 -1.718 7.749 1.00 95.31 103 LEU A CA 1
ATOM 806 C C . LEU A 1 103 ? -12.587 -2.426 8.461 1.00 95.31 103 LEU A C 1
ATOM 808 O O . LEU A 1 103 ? -11.810 -3.155 7.841 1.00 95.31 103 LEU A O 1
ATOM 812 N N . GLY A 1 104 ? -12.481 -2.249 9.775 1.00 91.62 104 GLY A N 1
ATOM 813 C CA . GLY A 1 104 ? -11.369 -2.781 10.553 1.00 91.62 104 GLY A CA 1
ATOM 814 C C . GLY A 1 104 ? -11.634 -2.833 12.050 1.00 91.62 104 GLY A C 1
ATOM 815 O O . GLY A 1 104 ? -12.754 -2.653 12.534 1.00 91.62 104 GLY A O 1
ATOM 816 N N . GLN A 1 105 ? -10.580 -3.106 12.811 1.00 88.81 105 GLN A N 1
ATOM 817 C CA . GLN A 1 105 ? -10.656 -3.118 14.264 1.00 88.81 105 GLN A CA 1
ATOM 818 C C . GLN A 1 105 ? -10.594 -1.688 14.821 1.00 88.81 105 GLN A C 1
ATOM 820 O O . GLN A 1 105 ? -9.698 -0.915 14.486 1.00 88.81 105 GLN A O 1
ATOM 825 N N . ILE A 1 106 ? -11.520 -1.353 15.722 1.00 84.31 106 ILE A N 1
ATOM 826 C CA . ILE A 1 106 ? -11.508 -0.117 16.512 1.00 84.31 106 ILE A CA 1
ATOM 827 C C . ILE A 1 106 ? -11.572 -0.504 17.991 1.00 84.31 106 ILE A C 1
ATOM 829 O O . ILE A 1 106 ? -12.622 -0.865 18.534 1.00 84.31 106 ILE A O 1
ATOM 833 N N . GLY A 1 107 ? -10.415 -0.474 18.656 1.00 83.38 107 GLY A N 1
ATOM 834 C CA . GLY A 1 107 ? -10.286 -0.951 20.030 1.00 83.38 107 GLY A CA 1
ATOM 835 C C . GLY A 1 107 ? -10.565 -2.454 20.132 1.00 83.38 107 GLY A C 1
ATOM 836 O O . GLY A 1 107 ? -9.801 -3.266 19.623 1.00 83.38 107 GLY A O 1
ATOM 837 N N . GLN A 1 108 ? -11.646 -2.832 20.817 1.00 85.44 108 GLN A N 1
ATOM 838 C CA . GLN A 1 108 ? -12.071 -4.235 20.983 1.00 85.44 108 GLN A CA 1
ATOM 839 C C . GLN A 1 108 ? -13.241 -4.625 20.064 1.00 85.44 108 GLN A C 1
ATOM 841 O O . GLN A 1 108 ? -13.749 -5.738 20.161 1.00 85.44 108 GLN A O 1
ATOM 846 N N . ASN A 1 109 ? -13.690 -3.711 19.201 1.00 88.94 109 ASN A N 1
ATOM 847 C CA . ASN A 1 109 ? -14.833 -3.914 18.316 1.00 88.94 109 ASN A CA 1
ATOM 848 C C . ASN A 1 109 ? -14.402 -3.858 16.847 1.00 88.94 109 ASN A C 1
ATOM 850 O O . ASN A 1 109 ? -13.296 -3.425 16.524 1.00 88.94 109 ASN A O 1
ATOM 854 N N . VAL A 1 110 ? -15.313 -4.255 15.962 1.00 90.06 110 VAL A N 1
ATOM 855 C CA . VAL A 1 110 ? -15.234 -3.937 14.533 1.00 90.06 110 VAL A CA 1
ATOM 856 C C . VAL A 1 110 ? -15.952 -2.609 14.306 1.00 90.06 110 VAL A C 1
ATOM 858 O O . VAL A 1 110 ? -17.043 -2.402 14.837 1.00 90.06 110 VAL A O 1
ATOM 861 N N . GLY A 1 111 ? -15.339 -1.720 13.535 1.00 91.19 111 GLY A N 1
ATOM 862 C CA . GLY A 1 111 ? -15.919 -0.454 13.102 1.00 91.19 111 GLY A CA 1
ATOM 863 C C . GLY A 1 111 ? -15.368 -0.061 11.736 1.00 91.19 111 GLY A C 1
ATOM 864 O O . GLY A 1 111 ? -14.510 -0.759 11.194 1.00 91.19 111 GLY A O 1
ATOM 865 N N . TRP A 1 112 ? -15.871 1.028 11.168 1.00 93.06 112 TRP A N 1
ATOM 866 C CA . TRP A 1 112 ? -15.442 1.490 9.854 1.00 93.06 112 TRP A CA 1
ATOM 867 C C . TRP A 1 112 ? -14.963 2.941 9.895 1.00 93.06 112 TRP A C 1
ATOM 869 O O . TRP A 1 112 ? -15.338 3.717 10.780 1.00 93.06 112 TRP A O 1
ATOM 879 N N . PHE A 1 113 ? -14.087 3.264 8.955 1.00 92.94 113 PHE A N 1
ATOM 880 C CA . PHE A 1 113 ? -13.514 4.574 8.729 1.00 92.94 113 PHE A CA 1
ATOM 881 C C . PHE A 1 113 ? -13.961 5.046 7.350 1.00 92.94 113 PHE A C 1
ATOM 883 O O . PHE A 1 113 ? -13.585 4.442 6.346 1.00 92.94 113 PHE A O 1
ATOM 890 N N . GLU A 1 114 ? -14.758 6.106 7.336 1.00 94.81 114 GLU A N 1
ATOM 891 C CA . GLU A 1 114 ? -15.244 6.764 6.130 1.00 94.81 114 GLU A CA 1
ATOM 892 C C . GLU A 1 114 ? -14.102 7.516 5.454 1.00 94.81 114 GLU A C 1
ATOM 894 O O . GLU A 1 114 ? -13.433 8.322 6.116 1.00 94.81 114 GLU A O 1
ATOM 899 N N . ASN A 1 115 ? -13.894 7.268 4.163 1.00 94.69 115 ASN A N 1
ATOM 900 C CA . ASN A 1 115 ? -12.976 8.043 3.339 1.00 94.69 115 ASN A CA 1
ATOM 901 C C . ASN A 1 115 ? -13.654 9.343 2.891 1.00 94.69 115 ASN A C 1
ATOM 903 O O . ASN A 1 115 ? -14.731 9.330 2.314 1.00 94.69 115 ASN A O 1
ATOM 907 N N . THR A 1 116 ? -13.020 10.489 3.139 1.00 92.50 116 THR A N 1
ATOM 908 C CA . THR A 1 116 ? -13.568 11.803 2.768 1.00 92.50 116 THR A CA 1
ATOM 909 C C . THR A 1 116 ?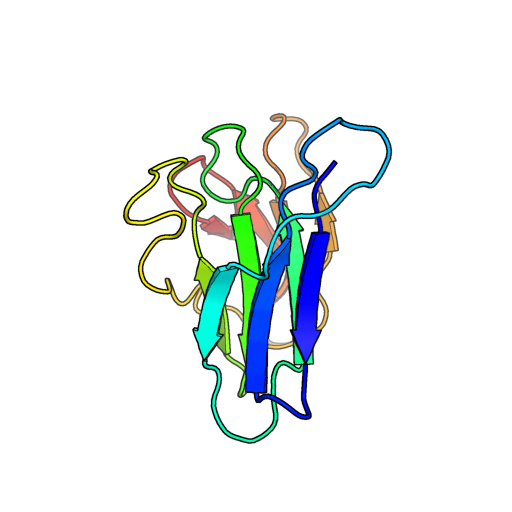 -12.776 12.510 1.662 1.00 92.50 116 THR A C 1
ATOM 911 O O . THR A 1 116 ? -12.808 13.741 1.614 1.00 92.50 116 THR A O 1
ATOM 914 N N . SER A 1 117 ? -12.016 11.782 0.827 1.00 85.12 117 SER A N 1
ATOM 915 C CA . SER A 1 117 ? -11.160 12.341 -0.249 1.00 85.12 117 SER A CA 1
ATOM 916 C C . SER A 1 117 ? -10.093 13.336 0.266 1.00 85.12 117 SER A C 1
ATOM 918 O O . SER A 1 117 ? -9.635 14.268 -0.389 1.00 85.12 117 SER A O 1
ATOM 920 N N . GLY A 1 118 ? -9.724 13.183 1.534 1.00 79.25 118 GLY A N 1
ATOM 921 C CA . GLY A 1 118 ? -8.741 14.036 2.207 1.00 79.25 118 GLY A CA 1
ATOM 922 C C . GLY A 1 118 ? -8.344 13.522 3.585 1.00 79.25 118 GLY A C 1
ATOM 923 O O . GLY A 1 118 ? -7.756 14.257 4.382 1.00 79.25 118 GLY A O 1
ATOM 924 N N . GLY A 1 119 ? -8.718 12.280 3.890 1.00 85.12 119 GLY A N 1
ATOM 925 C CA . GLY A 1 119 ? -8.526 11.645 5.180 1.00 85.12 119 GLY A CA 1
ATOM 926 C C . GLY A 1 119 ? -9.664 10.694 5.526 1.00 85.12 119 GLY A C 1
ATOM 927 O O . GLY A 1 119 ? -10.578 10.465 4.739 1.00 85.12 119 GLY A O 1
ATOM 928 N N . PHE A 1 120 ? -9.590 10.176 6.749 1.00 90.19 120 PHE A N 1
ATOM 929 C CA . PHE A 1 120 ? -10.526 9.196 7.277 1.00 90.19 120 PHE A CA 1
ATOM 930 C C . PHE A 1 120 ? -11.188 9.708 8.555 1.00 90.19 120 PHE A C 1
ATOM 932 O O . PHE A 1 120 ? -10.534 10.342 9.392 1.00 90.19 120 PHE A O 1
ATOM 939 N N . ARG A 1 121 ? -12.472 9.394 8.752 1.00 88.75 121 ARG A N 1
ATOM 940 C CA . ARG A 1 121 ? -13.181 9.629 10.023 1.00 88.75 121 ARG A CA 1
ATOM 941 C C . ARG A 1 121 ? -13.944 8.389 10.468 1.00 88.75 121 ARG A C 1
ATOM 943 O O . ARG A 1 121 ? -14.349 7.584 9.648 1.00 88.75 121 ARG A O 1
ATOM 950 N N . ILE A 1 122 ? -14.154 8.238 11.772 1.00 86.75 122 ILE A N 1
ATOM 951 C CA . ILE A 1 122 ? -14.978 7.143 12.304 1.00 86.75 122 ILE A CA 1
ATOM 952 C C . ILE A 1 122 ? -16.440 7.406 11.919 1.00 86.75 122 ILE A C 1
ATOM 954 O O . ILE A 1 122 ? -16.942 8.498 12.211 1.00 86.75 122 ILE A O 1
ATOM 958 N N . GLY A 1 123 ? -17.080 6.427 11.276 1.00 77.00 123 GLY A N 1
ATOM 959 C CA . GLY A 1 123 ? -18.506 6.459 10.931 1.00 77.00 123 GLY A CA 1
ATOM 960 C C . GLY A 1 123 ? -19.404 5.672 11.878 1.00 77.00 123 GLY A C 1
ATOM 961 O O . GLY A 1 123 ? -18.969 5.327 13.002 1.00 77.00 123 GLY A O 1
#

pLDDT: mean 92.34, std 4.77, range [73.25, 97.5]

Sequence (123 aa):
MDIVSASTFSNNVVWFENLNGQGEYGDPRLIVDVGWFGVDYLYVADLDGDIDPDVLILKDLEYLLFSNLLKPSSFFSEPQNLQMTAGSLIIMDLNGDELPDILGQIGQNVGWFENTSGGFRIG

Radius of gyration: 14.81 Å; chains: 1; bounding box: 37×25×44 Å

Secondary structure (DSSP, 8-state):
--EEEEETTTTEEEEE-BSSSSS-B-SPEEEEE--TT--SEEEEE--SSSSSPEEEEEETTEEEEE-EEEETTEEEPPPEE--PPSS--EEE-SSSSSSPEEEEEETTEEEEEEE-SS-EEE-